Protein AF-A0A3Q9I9K1-F1 (afdb_monomer_lite)

Sequence (67 aa):
MQETTVKVEGMNCGKCAKKVEGALEAIGAEGQVNLEEHTVNVKYDSSKVGLSDIKASIEAKGYRVAL

Foldseek 3Di:
DDKDKWAKPPPPDPVLQVQLQVLLVVQVWGWDADPVRNIIIIHDDCVRDDPVSSQVSSVVSVIHIDD

Structure (mmCIF, N/CA/C/O backbone):
data_AF-A0A3Q9I9K1-F1
#
_entry.id   AF-A0A3Q9I9K1-F1
#
loop_
_atom_site.group_PDB
_atom_site.id
_atom_site.type_symbol
_atom_site.label_atom_id
_atom_site.label_alt_id
_atom_site.label_comp_id
_atom_site.label_asym_id
_atom_site.label_entity_id
_atom_site.label_seq_id
_atom_site.pdbx_PDB_ins_code
_atom_site.Cartn_x
_atom_site.Cartn_y
_atom_site.Cartn_z
_atom_site.occupancy
_atom_site.B_iso_or_equiv
_atom_site.auth_seq_id
_atom_site.auth_comp_id
_atom_site.auth_asym_id
_atom_site.auth_atom_id
_atom_site.pdbx_PDB_model_num
ATOM 1 N N . MET A 1 1 ? -4.663 6.459 14.421 1.00 82.06 1 MET A N 1
ATOM 2 C CA . MET A 1 1 ? -3.957 6.438 13.124 1.00 82.06 1 MET A CA 1
ATOM 3 C C . MET A 1 1 ? -2.614 5.782 13.356 1.00 82.06 1 MET A C 1
ATOM 5 O O . MET A 1 1 ? -1.953 6.140 14.324 1.00 82.06 1 MET A O 1
ATOM 9 N N . GLN A 1 2 ? -2.280 4.785 12.547 1.00 92.75 2 GLN A N 1
ATOM 10 C CA . GLN A 1 2 ? -0.997 4.090 12.565 1.00 92.75 2 GLN A CA 1
ATOM 11 C C . GLN A 1 2 ? -0.233 4.402 11.283 1.00 92.75 2 GLN A C 1
ATOM 13 O O . GLN A 1 2 ? -0.837 4.761 10.273 1.00 92.75 2 GLN A O 1
ATOM 18 N N . GLU A 1 3 ? 1.083 4.250 11.345 1.00 93.94 3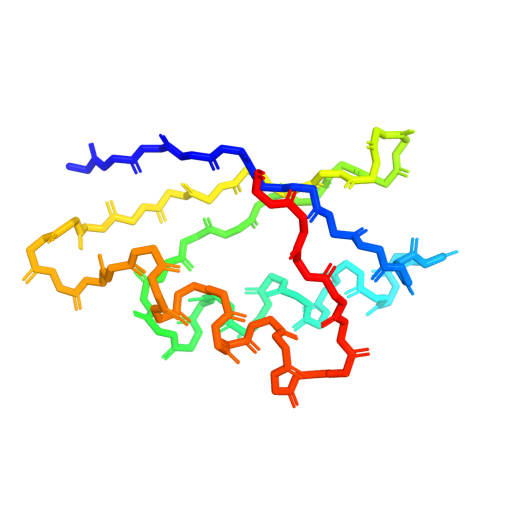 GLU A N 1
ATOM 19 C CA . GLU A 1 3 ? 1.982 4.417 10.214 1.00 93.94 3 GLU A CA 1
ATOM 20 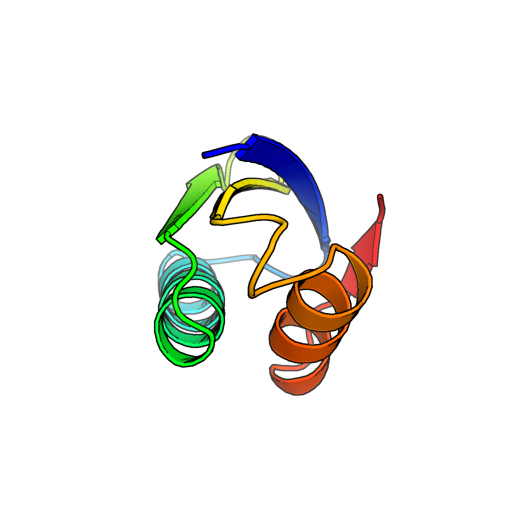C C . GLU A 1 3 ? 2.885 3.188 10.116 1.00 93.94 3 GLU A C 1
ATOM 22 O O . GLU A 1 3 ? 3.371 2.682 11.130 1.00 93.94 3 GLU A O 1
ATOM 27 N N . THR A 1 4 ? 3.087 2.681 8.906 1.00 93.75 4 THR A N 1
ATOM 28 C CA . THR A 1 4 ? 4.005 1.574 8.650 1.00 93.75 4 THR A CA 1
ATOM 29 C C . THR A 1 4 ? 4.734 1.798 7.339 1.00 93.75 4 THR A C 1
ATOM 31 O O . THR A 1 4 ? 4.160 2.310 6.383 1.00 93.75 4 THR A O 1
ATOM 34 N N . THR A 1 5 ? 5.992 1.388 7.275 1.00 94.25 5 THR A N 1
ATOM 35 C CA . THR A 1 5 ? 6.762 1.418 6.034 1.00 94.25 5 THR A CA 1
ATOM 36 C C . THR A 1 5 ? 6.866 0.002 5.512 1.00 94.25 5 THR A C 1
ATOM 38 O O . THR A 1 5 ? 7.361 -0.875 6.215 1.00 94.25 5 THR A O 1
ATOM 41 N N . VAL A 1 6 ? 6.422 -0.220 4.278 1.00 92.81 6 VAL A N 1
ATOM 42 C CA . VAL A 1 6 ? 6.533 -1.524 3.618 1.00 92.81 6 VAL A CA 1
ATOM 43 C C . VAL A 1 6 ? 7.427 -1.420 2.397 1.00 92.81 6 VAL A C 1
ATOM 45 O O . VAL A 1 6 ? 7.379 -0.438 1.654 1.00 92.81 6 VAL A O 1
ATOM 48 N N . LYS A 1 7 ? 8.264 -2.433 2.183 1.00 92.88 7 LYS A N 1
ATOM 49 C CA . LYS A 1 7 ? 9.120 -2.508 1.003 1.00 92.88 7 LYS A CA 1
ATOM 50 C C . LYS A 1 7 ? 8.318 -3.102 -0.144 1.00 92.88 7 LYS A C 1
ATOM 52 O O . LYS A 1 7 ? 7.627 -4.106 0.032 1.00 92.88 7 LYS A O 1
ATOM 57 N N . VAL A 1 8 ? 8.378 -2.474 -1.313 1.00 91.94 8 VAL A N 1
ATOM 58 C CA . VAL A 1 8 ? 7.597 -2.893 -2.479 1.00 91.94 8 VAL A CA 1
ATOM 59 C C . VAL A 1 8 ? 8.527 -3.103 -3.663 1.00 91.94 8 VAL A C 1
ATOM 61 O O . VAL A 1 8 ? 9.138 -2.171 -4.186 1.00 91.94 8 VAL A O 1
ATOM 64 N N . GLU A 1 9 ? 8.616 -4.349 -4.110 1.00 89.62 9 GLU A N 1
ATOM 65 C CA . GLU A 1 9 ? 9.403 -4.729 -5.275 1.00 89.62 9 GLU A CA 1
ATOM 66 C C . GLU A 1 9 ? 8.583 -4.582 -6.566 1.00 89.62 9 GLU A C 1
ATOM 68 O O . GLU A 1 9 ? 7.368 -4.808 -6.599 1.00 89.62 9 GLU A O 1
ATOM 73 N N . GLY A 1 10 ? 9.263 -4.216 -7.657 1.00 84.38 10 GLY A N 1
ATOM 74 C CA . GLY A 1 10 ? 8.659 -4.039 -8.984 1.00 84.38 10 GLY A CA 1
ATOM 75 C C . GLY A 1 10 ? 8.208 -2.609 -9.309 1.00 84.38 10 GLY A C 1
ATOM 76 O O . GLY A 1 10 ? 7.747 -2.350 -10.423 1.00 84.38 10 GLY A O 1
ATOM 77 N N . MET A 1 11 ? 8.364 -1.654 -8.385 1.00 85.56 11 MET A N 1
ATOM 78 C CA . MET A 1 11 ? 8.165 -0.230 -8.673 1.00 85.56 11 MET A CA 1
ATOM 79 C C . MET A 1 11 ? 9.414 0.364 -9.336 1.00 85.56 11 MET A C 1
ATOM 81 O O . MET A 1 11 ? 10.368 0.714 -8.653 1.00 85.56 11 MET A O 1
ATOM 85 N N . ASN A 1 12 ? 9.395 0.512 -10.664 1.00 78.56 12 ASN A N 1
ATOM 86 C CA . ASN A 1 12 ? 10.539 1.043 -11.429 1.00 78.56 12 ASN A CA 1
ATOM 87 C C . ASN A 1 12 ? 10.309 2.455 -12.002 1.00 78.56 12 ASN A C 1
ATOM 89 O O . ASN A 1 12 ? 11.156 2.983 -12.716 1.00 78.56 12 ASN A O 1
ATOM 93 N N . CYS A 1 13 ? 9.141 3.065 -11.773 1.00 82.56 13 CYS A N 1
ATOM 94 C CA . CYS A 1 13 ? 8.799 4.364 -12.357 1.00 82.56 13 CYS A CA 1
ATOM 95 C C . CYS A 1 13 ? 7.727 5.094 -11.532 1.00 82.56 13 CYS A C 1
ATOM 97 O O . CYS A 1 13 ? 6.914 4.457 -10.864 1.00 82.56 13 CYS A O 1
ATOM 99 N N . GLY A 1 14 ? 7.630 6.423 -11.661 1.00 78.81 14 GLY A N 1
ATOM 100 C CA . GLY A 1 14 ? 6.602 7.241 -10.993 1.00 78.81 14 GLY A CA 1
ATOM 101 C C . GLY A 1 14 ? 5.153 6.848 -11.316 1.00 78.81 14 GLY A C 1
ATOM 102 O O . GLY A 1 14 ? 4.251 7.062 -10.513 1.00 78.81 14 GLY A O 1
ATOM 103 N N . LYS A 1 15 ? 4.905 6.197 -12.461 1.00 84.75 15 LYS A N 1
ATOM 104 C CA . LYS A 1 15 ? 3.584 5.615 -12.769 1.00 84.75 15 LYS A CA 1
ATOM 105 C C . LYS A 1 15 ? 3.264 4.392 -11.902 1.00 84.75 15 LYS A C 1
ATOM 107 O O . LYS A 1 15 ? 2.094 4.139 -11.634 1.00 84.75 15 LYS A O 1
ATOM 112 N N . CYS A 1 16 ? 4.280 3.633 -11.488 1.00 86.31 16 CYS A N 1
ATOM 113 C CA . CYS A 1 16 ? 4.113 2.504 -10.577 1.00 86.31 16 CYS A CA 1
ATOM 114 C C . CYS A 1 16 ? 3.772 2.994 -9.170 1.00 86.31 16 CYS A C 1
ATOM 116 O O . CYS A 1 16 ? 2.837 2.465 -8.578 1.00 86.31 16 CYS A O 1
ATOM 118 N N . ALA A 1 17 ? 4.446 4.056 -8.711 1.00 88.94 17 ALA A N 1
ATOM 119 C CA . ALA A 1 17 ? 4.152 4.711 -7.438 1.00 88.94 17 ALA A CA 1
ATOM 120 C C . ALA A 1 17 ? 2.669 5.103 -7.334 1.00 88.94 17 ALA A C 1
ATOM 122 O O . ALA A 1 17 ? 1.960 4.580 -6.479 1.00 88.94 17 ALA A O 1
ATOM 123 N N . LYS A 1 18 ? 2.150 5.854 -8.316 1.00 90.94 18 LYS A N 1
ATOM 124 C CA . LYS A 1 18 ? 0.731 6.256 -8.333 1.00 90.94 18 LYS A CA 1
ATOM 125 C C . LYS A 1 18 ? -0.258 5.090 -8.301 1.00 90.94 18 LYS A C 1
ATOM 127 O O . LYS A 1 18 ? -1.353 5.225 -7.767 1.00 90.94 18 LYS A O 1
ATOM 132 N N . LYS A 1 19 ? 0.090 3.947 -8.903 1.00 92.25 19 LYS A N 1
ATOM 133 C CA . LYS A 1 19 ? -0.767 2.749 -8.862 1.00 92.25 19 LYS A CA 1
ATOM 134 C C . LYS A 1 19 ? -0.834 2.144 -7.461 1.00 92.25 19 LYS A C 1
ATOM 136 O O . LYS A 1 19 ? -1.883 1.615 -7.109 1.00 92.25 19 LYS A O 1
ATOM 141 N N . VAL A 1 20 ? 0.271 2.184 -6.719 1.00 92.69 20 VAL A N 1
ATOM 142 C CA . VAL A 1 20 ? 0.349 1.708 -5.333 1.00 92.69 20 VAL A CA 1
ATOM 143 C C . VAL A 1 20 ? -0.392 2.666 -4.408 1.00 92.69 20 VAL A C 1
ATOM 145 O O . VAL A 1 20 ? -1.261 2.223 -3.666 1.00 92.69 20 VAL A O 1
ATOM 148 N N . GLU A 1 21 ? -0.136 3.970 -4.520 1.00 93.31 21 GLU A N 1
ATOM 149 C CA . GLU A 1 21 ? -0.813 5.009 -3.730 1.00 93.31 21 GLU A CA 1
ATOM 150 C C . GLU A 1 21 ? -2.335 4.936 -3.915 1.00 93.31 21 GLU A C 1
ATOM 152 O O . GLU A 1 21 ? -3.065 4.757 -2.944 1.00 93.31 21 GLU A O 1
ATOM 157 N N . GLY A 1 22 ? -2.815 4.891 -5.163 1.00 94.38 22 GLY A N 1
ATOM 158 C CA . GLY A 1 22 ? -4.249 4.774 -5.438 1.00 94.38 22 GLY A CA 1
ATOM 159 C C . GLY A 1 22 ? -4.880 3.445 -4.993 1.00 94.38 22 GLY A C 1
ATOM 160 O O . GLY A 1 22 ? -6.088 3.376 -4.773 1.00 94.38 22 GLY A O 1
ATOM 161 N N . ALA A 1 23 ? -4.097 2.368 -4.854 1.00 93.75 23 ALA A N 1
ATOM 162 C CA . ALA A 1 23 ? -4.591 1.107 -4.294 1.00 93.75 23 ALA A CA 1
ATOM 163 C C . ALA A 1 23 ? -4.782 1.197 -2.772 1.00 93.75 23 ALA A C 1
ATOM 165 O O . ALA A 1 23 ? -5.725 0.617 -2.232 1.00 93.75 23 ALA A O 1
ATOM 166 N N . LEU A 1 24 ? -3.909 1.939 -2.089 1.00 94.50 24 LEU A N 1
ATOM 167 C CA . LEU A 1 24 ? -4.022 2.214 -0.659 1.00 94.50 24 LEU A CA 1
ATOM 168 C C . LEU A 1 24 ? -5.188 3.169 -0.379 1.00 94.50 24 LEU A C 1
ATOM 170 O O . LEU A 1 24 ? -5.999 2.896 0.505 1.00 94.50 24 LEU A O 1
ATOM 174 N N . GLU A 1 25 ? -5.366 4.202 -1.204 1.00 95.00 25 GLU A N 1
ATOM 175 C CA . GLU A 1 25 ? -6.503 5.124 -1.078 1.00 95.00 25 GLU A CA 1
ATOM 176 C C . GLU A 1 25 ? -7.850 4.399 -1.207 1.00 95.00 25 GLU A C 1
ATOM 178 O O . GLU A 1 25 ? -8.792 4.695 -0.472 1.00 95.00 25 GLU A O 1
ATOM 183 N N . ALA A 1 26 ? -7.940 3.389 -2.081 1.00 94.56 26 ALA A N 1
ATOM 184 C CA . ALA A 1 26 ? -9.159 2.601 -2.278 1.00 94.56 26 ALA A CA 1
ATOM 185 C C . ALA A 1 26 ? -9.596 1.806 -1.033 1.00 94.56 26 ALA A C 1
ATOM 187 O O . ALA A 1 26 ? -10.780 1.499 -0.897 1.00 94.56 26 ALA A O 1
ATOM 188 N N . ILE A 1 27 ? -8.664 1.484 -0.130 1.00 94.38 27 ILE A N 1
ATOM 189 C CA . ILE A 1 27 ? -8.960 0.836 1.157 1.00 94.38 27 ILE A CA 1
ATOM 190 C C . ILE A 1 27 ? -9.038 1.846 2.313 1.00 94.38 27 ILE A C 1
ATOM 192 O O . ILE A 1 27 ? -9.221 1.451 3.459 1.00 94.38 27 ILE A O 1
ATOM 196 N N . GLY A 1 28 ? -8.931 3.150 2.031 1.00 93.38 28 GLY A N 1
ATOM 197 C CA . GLY A 1 28 ? -8.952 4.207 3.043 1.00 93.38 28 GLY A CA 1
ATOM 198 C C . GLY A 1 28 ? -7.627 4.384 3.787 1.00 93.38 28 GLY A C 1
ATOM 199 O O . GLY A 1 28 ? -7.630 4.849 4.927 1.00 93.38 28 GLY A O 1
ATOM 200 N N . ALA A 1 29 ? -6.512 3.994 3.167 1.00 95.50 29 ALA A N 1
ATOM 201 C CA . ALA A 1 29 ? -5.161 4.261 3.642 1.00 95.50 29 ALA A CA 1
ATOM 202 C C . ALA A 1 29 ? -4.485 5.327 2.767 1.00 95.50 29 ALA A C 1
ATOM 204 O O . ALA A 1 29 ? -4.713 5.401 1.565 1.00 95.50 29 ALA A O 1
ATOM 205 N N . GLU A 1 30 ? -3.614 6.136 3.354 1.00 94.81 30 GLU A N 1
ATOM 206 C CA . GLU A 1 30 ? -2.772 7.076 2.616 1.00 94.81 30 GLU A CA 1
ATOM 207 C C . GLU A 1 30 ? -1.402 6.439 2.397 1.00 94.81 30 GLU A C 1
ATOM 209 O O . GLU A 1 30 ? -0.768 5.985 3.349 1.00 94.81 30 GLU A O 1
ATOM 214 N N . GLY A 1 31 ? -0.947 6.382 1.148 1.00 94.12 31 GLY A N 1
ATOM 215 C CA . GLY A 1 31 ? 0.370 5.867 0.787 1.00 94.12 31 GLY A CA 1
ATOM 216 C C . GLY A 1 31 ? 1.275 6.975 0.270 1.00 94.12 31 GLY A C 1
ATOM 217 O O . GLY A 1 31 ? 0.838 7.778 -0.545 1.00 94.12 31 GLY A O 1
ATOM 218 N N . GLN A 1 32 ? 2.535 6.983 0.696 1.00 93.62 32 GLN A N 1
ATOM 219 C CA . GLN A 1 32 ? 3.580 7.842 0.151 1.00 93.62 32 GLN A CA 1
ATOM 220 C C . GLN A 1 32 ? 4.765 6.987 -0.288 1.00 93.62 32 GLN A C 1
ATOM 222 O O . GLN A 1 32 ? 5.452 6.377 0.533 1.00 93.62 32 GLN A O 1
ATOM 227 N N . VAL A 1 33 ? 4.988 6.905 -1.599 1.00 92.81 33 VAL A N 1
ATOM 228 C CA . VAL A 1 33 ? 6.030 6.041 -2.171 1.00 92.81 33 VAL A CA 1
ATOM 229 C C . VAL A 1 33 ? 7.381 6.752 -2.185 1.00 92.81 33 VAL A C 1
ATOM 231 O O . VAL A 1 33 ? 7.505 7.863 -2.696 1.00 92.81 33 VAL A O 1
ATOM 234 N N . ASN A 1 34 ? 8.412 6.060 -1.706 1.00 91.50 34 ASN A N 1
ATOM 235 C CA . ASN A 1 34 ? 9.810 6.405 -1.905 1.00 91.50 34 ASN A CA 1
ATOM 236 C C . ASN A 1 34 ? 10.429 5.433 -2.925 1.00 91.50 34 ASN A C 1
ATOM 238 O O . ASN A 1 34 ? 10.722 4.276 -2.620 1.00 91.50 34 ASN A O 1
ATOM 242 N N . LEU A 1 35 ? 10.616 5.906 -4.160 1.00 87.94 35 LEU A N 1
ATOM 243 C CA . LEU A 1 35 ? 11.217 5.109 -5.234 1.00 87.94 35 LEU A CA 1
ATOM 244 C C . LEU A 1 35 ? 12.721 4.886 -5.044 1.00 87.94 35 LEU A C 1
ATOM 246 O O . LEU A 1 35 ? 13.228 3.890 -5.543 1.00 87.94 35 LEU A O 1
ATOM 250 N N . GLU A 1 36 ? 13.421 5.776 -4.338 1.00 88.62 36 GLU A N 1
ATOM 251 C CA . GLU A 1 36 ? 14.862 5.639 -4.084 1.00 88.62 36 GLU A CA 1
ATOM 252 C C . GLU A 1 36 ? 15.132 4.477 -3.124 1.00 88.62 36 GLU A C 1
ATOM 254 O O . GLU A 1 36 ? 16.058 3.693 -3.320 1.00 88.62 36 GLU A O 1
ATOM 259 N N . GLU A 1 37 ? 14.273 4.324 -2.115 1.00 89.62 37 GLU A N 1
ATOM 260 C CA . GLU A 1 37 ? 14.373 3.253 -1.119 1.00 89.62 37 GLU A CA 1
ATOM 261 C C . GLU A 1 37 ? 13.527 2.015 -1.452 1.00 89.62 37 GLU A C 1
ATOM 263 O O . GLU A 1 37 ? 13.604 1.003 -0.749 1.00 89.62 37 GLU A O 1
ATOM 268 N N . HIS A 1 38 ? 12.732 2.073 -2.526 1.00 89.94 38 HIS A N 1
ATOM 269 C CA . HIS A 1 38 ? 11.739 1.056 -2.885 1.00 89.94 38 HIS A CA 1
ATOM 270 C C . HIS A 1 38 ? 10.769 0.739 -1.733 1.00 89.94 38 HIS A C 1
ATOM 272 O O . HIS A 1 38 ? 10.410 -0.416 -1.481 1.00 89.94 38 HIS A O 1
ATOM 278 N N . THR A 1 39 ? 10.337 1.774 -1.019 1.00 92.81 39 THR A N 1
ATOM 279 C CA . THR A 1 39 ? 9.412 1.676 0.114 1.00 92.81 39 THR A CA 1
ATOM 280 C C . THR A 1 39 ? 8.148 2.485 -0.137 1.00 92.81 39 THR A C 1
ATOM 282 O O . THR A 1 39 ? 8.109 3.390 -0.969 1.00 92.81 39 THR A O 1
ATOM 285 N N . VAL A 1 40 ? 7.080 2.158 0.583 1.00 94.12 40 VAL A N 1
ATOM 286 C CA . VAL A 1 40 ? 5.900 3.010 0.708 1.00 94.12 40 VAL A CA 1
ATOM 287 C C . VAL A 1 40 ? 5.575 3.168 2.185 1.00 94.12 40 VAL A C 1
ATOM 289 O O . VAL A 1 40 ? 5.478 2.187 2.923 1.00 94.12 40 VAL A O 1
ATOM 292 N N . ASN A 1 41 ? 5.457 4.416 2.620 1.00 95.06 41 ASN A N 1
ATOM 293 C CA . ASN A 1 41 ? 4.967 4.756 3.943 1.00 95.06 41 ASN A CA 1
ATOM 294 C C . ASN A 1 41 ? 3.436 4.797 3.877 1.00 95.06 41 ASN A C 1
ATOM 296 O O . 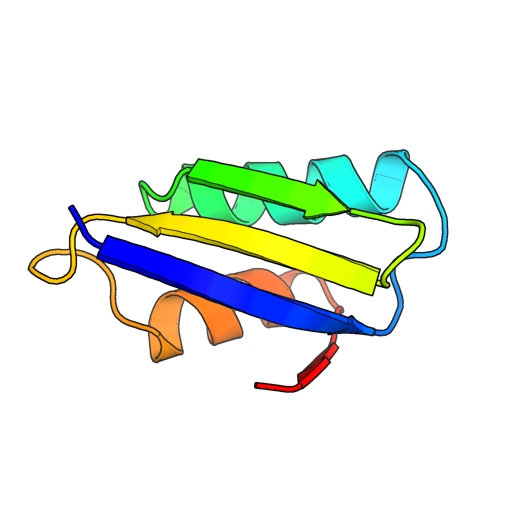ASN A 1 41 ? 2.871 5.488 3.032 1.00 95.06 41 ASN A O 1
ATOM 300 N N . VAL A 1 42 ? 2.774 4.007 4.715 1.00 95.69 42 VAL A N 1
ATOM 301 C CA . VAL A 1 42 ? 1.327 3.824 4.720 1.00 95.69 42 VAL A CA 1
ATOM 302 C C . VAL A 1 42 ? 0.764 4.304 6.045 1.00 95.69 42 VAL A C 1
ATOM 304 O O . VAL A 1 42 ? 1.060 3.735 7.098 1.00 95.69 42 VAL A O 1
ATOM 307 N N . LYS A 1 43 ? -0.110 5.306 5.984 1.00 95.56 43 LYS A N 1
ATOM 308 C CA . LYS A 1 43 ? -0.913 5.786 7.107 1.00 95.56 43 LYS A CA 1
ATOM 309 C C . LYS A 1 43 ? -2.319 5.224 7.013 1.00 95.56 43 LYS A C 1
ATOM 311 O O . LYS A 1 43 ? -2.974 5.337 5.982 1.00 95.56 43 LYS A O 1
ATOM 316 N N . TYR A 1 44 ? -2.798 4.615 8.089 1.00 95.44 44 TYR A N 1
ATOM 317 C CA . TYR A 1 44 ? -4.102 3.958 8.090 1.00 95.44 44 TYR A CA 1
ATOM 318 C C . TYR A 1 44 ? -4.743 3.927 9.480 1.00 95.44 44 TYR A C 1
ATOM 320 O O . TYR A 1 44 ? -4.097 4.120 10.516 1.00 95.44 44 TYR A O 1
ATOM 328 N N . ASP A 1 45 ? -6.053 3.696 9.521 1.00 95.00 45 ASP A N 1
ATOM 329 C CA . ASP A 1 45 ? -6.767 3.400 10.760 1.00 95.00 45 ASP A CA 1
ATOM 330 C C . ASP A 1 45 ? -6.762 1.888 10.989 1.00 95.00 45 ASP A C 1
ATOM 332 O O . ASP A 1 45 ? -7.462 1.149 10.300 1.00 95.00 45 ASP A O 1
ATOM 336 N N . SER A 1 46 ? -5.998 1.428 11.978 1.00 92.94 46 SER A N 1
ATOM 337 C CA . SER A 1 46 ? -5.884 0.009 12.339 1.00 92.94 46 SER A CA 1
ATOM 338 C C . SER A 1 46 ? -7.184 -0.644 12.803 1.00 92.94 46 SER A C 1
ATOM 340 O O . SER A 1 46 ? -7.244 -1.860 12.942 1.00 92.94 46 SER A O 1
ATOM 342 N N . SER A 1 47 ? -8.216 0.153 13.084 1.00 93.88 47 SER A N 1
ATOM 343 C CA . SER A 1 47 ? -9.557 -0.340 13.409 1.00 93.88 47 SER A CA 1
ATOM 344 C C . SER A 1 47 ? -10.367 -0.675 12.150 1.00 93.88 47 SER A C 1
ATOM 346 O O . SER A 1 47 ? -11.414 -1.307 12.254 1.00 93.88 47 SER A O 1
ATOM 348 N N . LYS A 1 48 ? -9.914 -0.220 10.972 1.00 92.38 48 LYS A N 1
ATOM 349 C CA . LYS A 1 48 ? -10.597 -0.369 9.674 1.00 92.38 48 LYS A CA 1
ATOM 350 C C . LYS A 1 48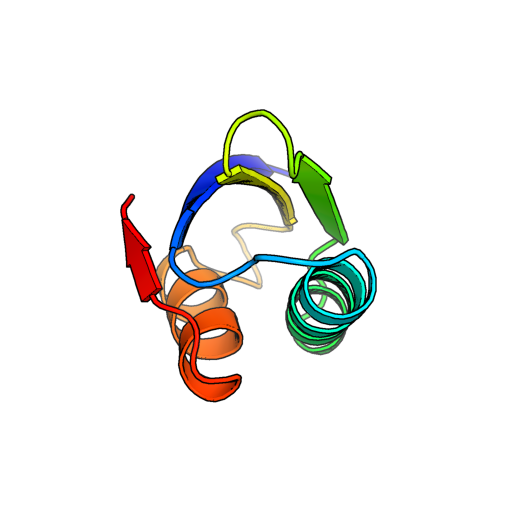 ? -9.773 -1.137 8.644 1.00 92.38 48 LYS A C 1
ATOM 352 O O . LYS A 1 48 ? -10.349 -1.847 7.831 1.00 92.38 48 LYS A O 1
ATOM 357 N N . VAL A 1 49 ? -8.453 -0.965 8.666 1.00 94.69 49 VAL A N 1
ATOM 358 C CA . VAL A 1 49 ? -7.509 -1.516 7.690 1.00 94.69 49 VAL A CA 1
ATOM 359 C C . VAL A 1 49 ? -6.407 -2.250 8.440 1.00 94.69 49 VAL A C 1
ATOM 361 O O . VAL A 1 49 ? -5.812 -1.694 9.361 1.00 94.69 49 VAL A O 1
ATOM 364 N N . GLY A 1 50 ? -6.124 -3.494 8.058 1.00 93.06 50 GLY A N 1
ATOM 365 C CA . GLY A 1 50 ? -5.001 -4.260 8.584 1.00 93.06 50 GLY A CA 1
ATOM 366 C C . GLY A 1 50 ? -3.789 -4.257 7.651 1.0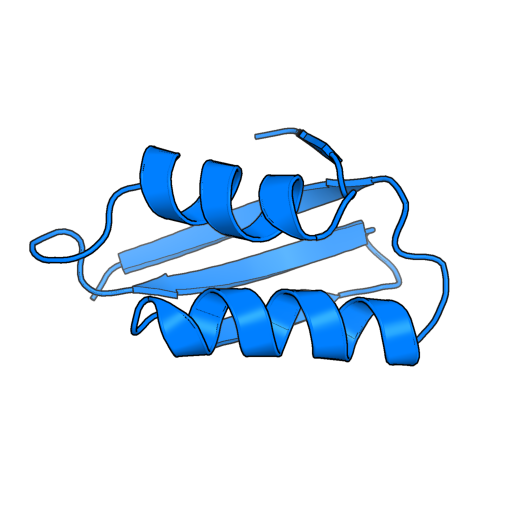0 93.06 50 GLY A C 1
ATOM 367 O O . GLY A 1 50 ? -3.875 -3.946 6.463 1.00 93.06 50 GLY A O 1
ATOM 368 N N . LEU A 1 51 ? -2.644 -4.704 8.174 1.00 91.81 51 LEU A N 1
ATOM 369 C CA . LEU A 1 51 ? -1.441 -4.940 7.364 1.00 91.81 51 LEU A CA 1
ATOM 370 C C . LEU A 1 51 ? -1.689 -5.947 6.230 1.00 91.81 51 LEU A C 1
ATOM 372 O O . LEU A 1 51 ? -1.129 -5.807 5.144 1.00 91.81 51 LEU A O 1
ATOM 376 N N . SER A 1 52 ? -2.547 -6.946 6.457 1.00 92.88 52 SER A N 1
ATOM 377 C CA . SER A 1 52 ? -2.932 -7.919 5.431 1.00 92.88 52 SER A CA 1
ATOM 378 C C . SER A 1 52 ? -3.712 -7.280 4.280 1.00 92.88 52 SER A C 1
ATOM 380 O O . SER A 1 52 ? -3.456 -7.634 3.132 1.00 92.88 52 SER A O 1
ATOM 382 N N . ASP A 1 53 ? -4.599 -6.318 4.557 1.00 94.50 53 ASP A N 1
ATOM 383 C CA . ASP A 1 53 ? -5.350 -5.582 3.530 1.00 94.50 53 ASP A CA 1
ATOM 384 C C . ASP A 1 53 ? -4.426 -4.695 2.693 1.00 94.50 53 ASP A C 1
ATOM 386 O O . ASP A 1 53 ? -4.516 -4.678 1.466 1.00 94.50 53 ASP A O 1
ATOM 390 N N . ILE A 1 54 ? -3.485 -4.013 3.353 1.00 93.75 54 ILE A N 1
ATOM 391 C CA . ILE A 1 54 ? -2.442 -3.208 2.702 1.00 93.75 54 ILE A CA 1
ATOM 392 C C . ILE A 1 54 ? -1.632 -4.088 1.747 1.00 93.75 54 ILE A C 1
ATOM 394 O O . ILE A 1 54 ? -1.500 -3.772 0.563 1.00 93.75 54 ILE A O 1
ATOM 398 N N . LYS A 1 55 ? -1.145 -5.232 2.241 1.00 94.19 55 LYS A N 1
ATOM 399 C CA . LYS A 1 55 ? -0.379 -6.198 1.449 1.00 94.19 55 LYS A CA 1
ATOM 400 C C . LYS A 1 55 ? -1.178 -6.685 0.239 1.00 94.19 55 LYS A C 1
ATOM 402 O O . LYS A 1 55 ? -0.704 -6.584 -0.890 1.00 94.19 55 LYS A O 1
ATOM 407 N N . ALA A 1 56 ? -2.407 -7.144 0.470 1.00 94.62 56 ALA A N 1
ATOM 408 C CA . ALA A 1 56 ? -3.283 -7.671 -0.568 1.00 94.62 56 ALA A CA 1
ATOM 409 C C . ALA A 1 56 ? -3.638 -6.617 -1.627 1.00 94.62 56 ALA A C 1
ATOM 411 O O . ALA A 1 56 ? -3.651 -6.931 -2.816 1.00 94.62 56 ALA A O 1
ATOM 412 N N . SER A 1 57 ? -3.879 -5.365 -1.224 1.00 94.81 57 SER A N 1
ATOM 413 C CA . SER A 1 57 ? -4.198 -4.273 -2.150 1.00 94.81 57 SER A CA 1
ATOM 414 C C . SER A 1 57 ? -3.030 -3.967 -3.094 1.00 94.81 57 SER A C 1
ATOM 416 O O . SER A 1 57 ? -3.222 -3.821 -4.305 1.00 94.81 57 SER A O 1
ATOM 418 N N . ILE A 1 58 ? -1.803 -3.947 -2.564 1.00 93.31 58 ILE A N 1
ATOM 419 C CA . ILE A 1 58 ? -0.583 -3.741 -3.354 1.00 93.31 58 ILE A CA 1
ATOM 420 C C . ILE A 1 58 ? -0.318 -4.947 -4.274 1.00 93.31 58 ILE A C 1
ATOM 422 O O . ILE A 1 58 ? -0.056 -4.770 -5.468 1.00 93.31 58 ILE A O 1
ATOM 426 N N . GLU A 1 59 ? -0.449 -6.172 -3.758 1.00 93.38 59 GLU A N 1
ATOM 427 C CA . GLU A 1 59 ? -0.259 -7.408 -4.531 1.00 93.38 59 GLU A CA 1
ATOM 428 C C . GLU A 1 59 ? -1.296 -7.573 -5.649 1.00 93.38 59 GLU A C 1
ATOM 430 O O . GLU A 1 59 ? -0.954 -8.003 -6.752 1.00 93.38 59 GLU A O 1
ATOM 435 N N . ALA A 1 60 ? -2.536 -7.126 -5.438 1.00 92.94 60 ALA A N 1
ATOM 436 C CA . ALA A 1 60 ? -3.577 -7.109 -6.464 1.00 92.94 60 ALA A CA 1
ATOM 437 C C . ALA A 1 60 ? -3.247 -6.190 -7.657 1.00 92.94 60 ALA A C 1
ATOM 439 O O . ALA A 1 60 ? -3.833 -6.331 -8.732 1.00 92.94 60 ALA A O 1
ATOM 440 N N . LYS A 1 61 ? -2.303 -5.250 -7.503 1.00 91.00 61 LYS A N 1
ATOM 441 C CA . LYS A 1 61 ? -1.774 -4.434 -8.610 1.00 91.00 61 LYS A CA 1
ATOM 442 C C . LYS A 1 61 ? -0.568 -5.064 -9.312 1.00 91.00 61 LYS A C 1
ATOM 444 O O . LYS A 1 61 ? -0.072 -4.473 -10.272 1.00 91.00 61 LYS A O 1
ATOM 449 N N . GLY A 1 62 ? -0.136 -6.248 -8.878 1.00 90.31 62 GLY A N 1
ATOM 450 C CA . GLY A 1 62 ? 0.985 -6.991 -9.453 1.00 90.31 62 GLY A CA 1
ATOM 451 C C . GLY A 1 62 ? 2.350 -6.622 -8.871 1.00 90.31 62 GLY A C 1
ATOM 452 O O . GLY A 1 62 ? 3.363 -6.899 -9.507 1.00 90.31 62 GLY A O 1
ATOM 453 N N . TYR A 1 63 ? 2.390 -5.990 -7.696 1.00 91.50 63 TYR A N 1
ATOM 454 C CA . TYR A 1 63 ? 3.636 -5.696 -6.983 1.00 91.50 63 TYR A CA 1
ATOM 455 C C . TYR A 1 63 ? 3.858 -6.682 -5.847 1.00 91.50 63 TYR A C 1
ATOM 457 O O . TYR A 1 63 ? 2.915 -7.282 -5.345 1.00 91.50 63 TYR A O 1
ATOM 465 N N . ARG A 1 64 ? 5.105 -6.842 -5.410 1.00 90.19 64 ARG A N 1
ATOM 466 C CA . ARG A 1 64 ? 5.418 -7.728 -4.289 1.00 90.19 64 ARG A CA 1
ATOM 467 C C . ARG A 1 64 ? 5.720 -6.901 -3.055 1.00 90.19 64 ARG A C 1
ATOM 469 O O . ARG A 1 64 ? 6.532 -5.986 -3.123 1.00 90.19 64 ARG A O 1
ATOM 476 N N . VAL A 1 65 ? 5.088 -7.232 -1.935 1.00 91.75 65 VAL A N 1
ATOM 477 C CA . VAL A 1 65 ? 5.357 -6.578 -0.651 1.00 91.75 65 VAL A CA 1
ATOM 478 C C . VAL A 1 65 ? 6.294 -7.453 0.172 1.00 91.75 65 VAL A C 1
ATOM 480 O O . VAL A 1 65 ? 5.959 -8.597 0.488 1.00 91.75 65 VAL A O 1
ATOM 483 N N . ALA A 1 66 ? 7.448 -6.896 0.524 1.00 82.69 66 ALA A N 1
ATOM 484 C CA . ALA A 1 66 ? 8.387 -7.443 1.489 1.00 82.69 66 ALA A CA 1
ATOM 485 C C . ALA A 1 66 ? 8.297 -6.581 2.759 1.00 82.69 66 ALA A C 1
ATOM 487 O O . ALA A 1 66 ? 8.807 -5.462 2.802 1.00 82.69 66 ALA A O 1
ATOM 488 N N . LEU A 1 67 ? 7.540 -7.080 3.739 1.00 67.00 67 LEU A N 1
ATOM 489 C CA . LEU A 1 67 ? 7.414 -6.508 5.085 1.00 67.00 67 LEU A CA 1
ATOM 490 C C . LEU A 1 67 ? 8.645 -6.851 5.927 1.00 67.00 67 LEU A C 1
ATOM 492 O O . LEU A 1 67 ? 9.093 -8.017 5.837 1.00 67.00 67 LEU A O 1
#

Organism: NCBI:txid2707005

InterPro domains:
  IPR006121 Heavy metal-associated domain, HMA [PF00403] (5-63)
  IP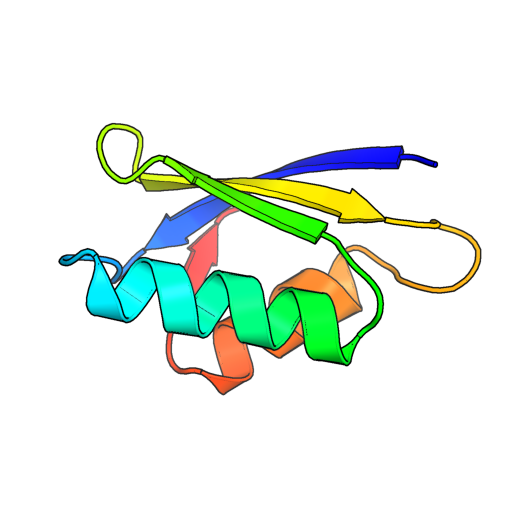R006121 Heavy metal-associated domain, HMA [PS50846] (2-66)
  IPR006121 Heavy metal-associated domain, HMA [cd00371] (5-66)
  IPR036163 Heavy metal-associated domain superfamily [SSF55008] (1-66)

pLDDT: mean 91.24, std 4.97, range [67.0, 95.69]

Radius of gyration: 10.44 Å; chains: 1; bounding box: 26×16×26 Å

Secondary structure (DSSP, 8-state):
-EEEEEEEET--SHHHHHHHHHHHHHTT-EEEEETTTTEEEEEE-TTT--HHHHHHHHHTTT-EEE-